Protein AF-A0AAD1SGT8-F1 (afdb_monomer)

InterPro domains:
  IPR013783 Immunoglobulin-like fold [G3DSA:2.60.40.10] (22-104)
  IPR036179 Immunoglobulin-like domain superfamily [SSF48726] (24-88)
  IPR050676 Interleukin-12 [PTHR48485] (15-122)

Foldseek 3Di:
DPDPVVVVVVVVVVPPPPPLPQAQDPDDDPAEDEDEAQDKDKDFFDPPDFAKDKDFSDPPQWDDDGRITIGGRDDPPRFAKIFIAHPVRHTRDIYGYHYDDPDDWDKDWDDPDPPGPDIDIDTDDPPDPRDDDDDDDDDD

Sequence (140 aa):
MNSFMLQAFFFLLIQEEWSFLHTVPVSWPKNYVVVEENDSYTLRCDPHTQNVKWLTPSDDCVNSSQNALELTDLENPCAGNYTCLTMDNILLKSVYLLIKENEDLKISCSMDSYSSPVLSCSVRVPFCSDCLVRAKAKTR

Nearest PDB structures (foldseek):
  8dfq-assembly1_A  TM=6.731E-01  e=1.724E-02  Homo sapiens
  8dfq-assembly1_B  TM=6.560E-01  e=1.724E-02  Homo sapiens
  2ec8-assembly1_A  TM=7.591E-01  e=5.241E-02  Homo sapiens
  8dfp-assembly1_B  TM=5.576E-01  e=4.943E-02  Homo sapiens
  6kn9-assembly3_C  TM=5.897E-01  e=3.615E-01  Homo sapiens

Secondary structure (DSSP, 8-state):
--SSHHHHHHHHSSSSSS-------SS--SSEEEEETT--EEEE--TT--SEEEE-S-STTEEEETTEEEE-S--TTS-EEEEEEETT--EEEEEEEEEE-----EEEEE-SSTT-S--EEEEE-TT-SS----------

Structure (mmCIF, N/CA/C/O backbone):
data_AF-A0AAD1SGT8-F1
#
_entry.id   AF-A0AAD1SGT8-F1
#
loop_
_atom_site.group_PDB
_atom_site.id
_atom_site.type_symbol
_atom_site.label_atom_id
_atom_site.label_alt_id
_atom_site.label_comp_id
_atom_site.label_asym_id
_atom_site.label_entity_id
_atom_site.label_seq_id
_atom_site.pdbx_PDB_ins_code
_atom_site.Cartn_x
_atom_site.Cartn_y
_atom_site.Cartn_z
_atom_site.occupancy
_atom_site.B_iso_or_equiv
_atom_site.auth_seq_id
_atom_site.auth_comp_id
_atom_site.auth_asym_id
_atom_site.auth_atom_id
_atom_site.pdbx_PDB_model_num
ATOM 1 N N . MET A 1 1 ? 12.552 50.741 21.455 1.00 41.31 1 MET A N 1
ATOM 2 C CA . MET A 1 1 ? 12.797 49.955 20.225 1.00 41.31 1 MET A CA 1
ATOM 3 C C . MET A 1 1 ? 12.294 48.537 20.461 1.00 41.31 1 MET A C 1
ATOM 5 O O . MET A 1 1 ? 13.064 47.633 20.736 1.00 41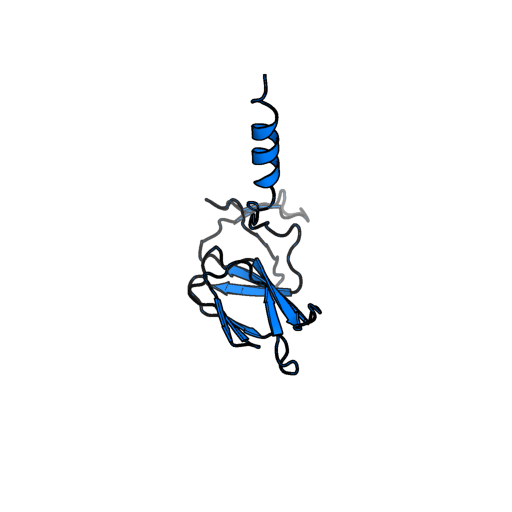.31 1 MET A O 1
ATOM 9 N N . ASN A 1 2 ? 10.971 48.387 20.421 1.00 45.41 2 ASN A N 1
ATOM 10 C CA . ASN A 1 2 ? 10.241 47.136 20.606 1.00 45.41 2 ASN A CA 1
ATOM 11 C C . ASN A 1 2 ? 9.528 46.869 19.281 1.00 45.41 2 ASN A C 1
ATOM 13 O O . ASN A 1 2 ? 8.516 47.505 19.017 1.00 45.41 2 ASN A O 1
ATOM 17 N N . SER A 1 3 ? 10.099 46.032 18.415 1.00 46.09 3 SER A N 1
ATOM 18 C CA . SER A 1 3 ? 9.403 45.5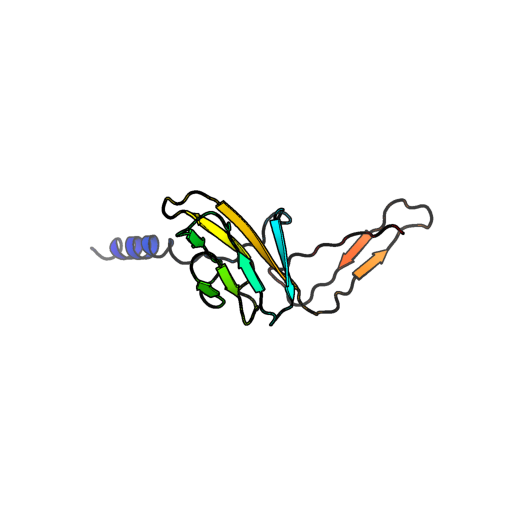83 17.194 1.00 46.09 3 SER A CA 1
ATOM 19 C C . SER A 1 3 ? 10.002 44.329 16.547 1.00 46.09 3 SER A C 1
ATOM 21 O O . SER A 1 3 ? 9.355 43.746 15.689 1.00 46.09 3 SER A O 1
ATOM 23 N N . PHE A 1 4 ? 11.200 43.881 16.946 1.00 44.12 4 PHE A N 1
ATOM 24 C CA . PHE A 1 4 ? 11.864 42.737 16.299 1.00 44.12 4 PHE A CA 1
ATOM 25 C C . PHE A 1 4 ? 11.677 41.390 17.015 1.00 44.12 4 PHE A C 1
ATOM 27 O O . PHE A 1 4 ? 11.798 40.348 16.384 1.00 44.12 4 PHE A O 1
ATOM 34 N N . MET A 1 5 ? 11.329 41.379 18.307 1.00 43.09 5 MET A N 1
ATOM 35 C CA . MET A 1 5 ? 11.167 40.124 19.064 1.00 43.09 5 MET A CA 1
ATOM 36 C C . MET A 1 5 ? 9.802 39.445 18.865 1.00 43.09 5 MET A C 1
ATOM 38 O O . MET A 1 5 ? 9.711 38.232 19.019 1.00 43.09 5 MET A O 1
ATOM 42 N N . LEU A 1 6 ? 8.747 40.180 18.482 1.00 43.81 6 LEU A N 1
ATOM 43 C CA . LEU A 1 6 ? 7.424 39.573 18.260 1.00 43.81 6 LEU A CA 1
ATOM 44 C C . LEU A 1 6 ? 7.308 38.830 16.919 1.00 43.81 6 LEU A C 1
ATOM 46 O O . LEU A 1 6 ? 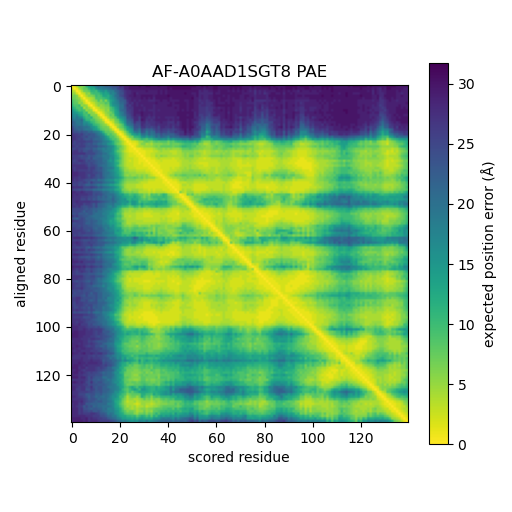6.526 37.890 16.822 1.00 43.81 6 LEU A O 1
ATOM 50 N N . GLN A 1 7 ? 8.085 39.206 15.897 1.00 43.78 7 GLN A N 1
ATOM 51 C CA . GLN A 1 7 ? 8.032 38.526 14.595 1.00 43.78 7 GLN A CA 1
ATOM 52 C C . GLN A 1 7 ? 8.739 37.166 14.604 1.00 43.78 7 GLN A C 1
ATOM 54 O O . GLN A 1 7 ? 8.298 36.258 13.908 1.00 43.78 7 GLN A O 1
ATOM 59 N N . ALA A 1 8 ? 9.777 36.984 15.426 1.00 45.38 8 ALA A N 1
ATOM 60 C CA . ALA A 1 8 ? 10.469 35.698 15.526 1.00 45.38 8 ALA A CA 1
ATOM 61 C C . ALA A 1 8 ? 9.614 34.622 16.223 1.00 45.38 8 ALA A C 1
ATOM 63 O O . ALA A 1 8 ? 9.649 33.459 15.832 1.00 45.38 8 ALA A O 1
ATOM 64 N N . PHE A 1 9 ? 8.794 35.011 17.207 1.00 40.78 9 PHE A N 1
ATOM 65 C CA . PHE A 1 9 ? 7.898 34.075 17.895 1.00 40.78 9 PHE A CA 1
ATOM 66 C C . PHE A 1 9 ? 6.686 33.662 17.053 1.00 40.78 9 PHE A C 1
ATOM 68 O O . PHE A 1 9 ? 6.215 32.538 17.192 1.00 40.78 9 PHE A O 1
ATOM 75 N N . PHE A 1 10 ? 6.217 34.519 16.140 1.00 40.78 10 PHE A N 1
ATOM 76 C CA . PHE A 1 10 ? 5.150 34.143 15.206 1.00 40.78 10 PHE A CA 1
ATOM 77 C C . PHE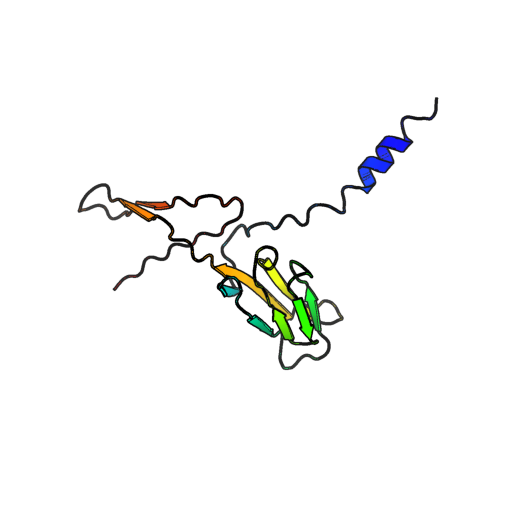 A 1 10 ? 5.622 33.159 14.128 1.00 40.78 10 PHE A C 1
ATOM 79 O O . PHE A 1 10 ? 4.845 32.311 13.707 1.00 40.78 10 PHE A O 1
ATOM 86 N N . PHE A 1 11 ? 6.893 33.214 13.716 1.00 37.06 11 PHE A N 1
ATOM 87 C CA . PHE A 1 11 ? 7.435 32.266 12.735 1.00 37.06 11 PHE A CA 1
ATOM 88 C C . PHE A 1 11 ? 7.783 30.892 13.325 1.00 37.06 11 PHE A C 1
ATOM 90 O O . PHE A 1 11 ? 7.751 29.905 12.598 1.00 37.06 11 PHE A O 1
ATOM 97 N N . LEU A 1 12 ? 8.061 30.804 14.629 1.00 36.50 12 LEU A N 1
ATOM 98 C CA . LEU A 1 12 ? 8.370 29.533 15.300 1.00 36.50 12 LEU A CA 1
ATOM 99 C C . LEU A 1 12 ? 7.132 28.727 15.726 1.00 36.50 12 LEU A C 1
ATOM 101 O O . LEU A 1 12 ? 7.267 27.545 16.016 1.00 36.50 12 LEU A O 1
ATOM 105 N N . LEU A 1 13 ? 5.937 29.327 15.728 1.00 35.69 13 LEU A N 1
ATOM 106 C CA . LEU A 1 13 ? 4.680 28.640 16.067 1.00 35.69 13 LEU A CA 1
ATOM 107 C C . LEU A 1 13 ? 3.874 28.162 14.845 1.00 35.69 13 LEU A C 1
ATOM 109 O O . LEU A 1 13 ? 2.870 27.486 15.018 1.00 35.69 13 LEU A O 1
ATOM 113 N N . ILE A 1 14 ? 4.313 28.465 13.618 1.00 41.81 14 ILE A N 1
ATOM 114 C CA . ILE A 1 14 ? 3.661 28.003 12.371 1.00 41.81 14 ILE A CA 1
ATOM 115 C C . ILE A 1 14 ? 4.390 26.775 11.781 1.00 41.81 14 ILE A C 1
ATOM 117 O O . ILE A 1 14 ? 4.029 26.262 10.726 1.00 41.81 14 ILE A O 1
ATOM 121 N N . GLN A 1 15 ? 5.420 26.260 12.460 1.00 36.88 15 GLN A N 1
ATOM 122 C CA . GLN A 1 15 ? 6.231 25.153 11.943 1.00 36.88 15 GLN A CA 1
ATOM 123 C C . GLN A 1 15 ? 5.781 23.753 12.400 1.00 36.88 15 GLN A C 1
ATOM 125 O O . GLN A 1 15 ? 6.364 22.772 11.948 1.00 36.88 15 GLN A O 1
ATOM 130 N N . GLU A 1 16 ? 4.736 23.635 13.229 1.00 37.28 16 GLU A N 1
ATOM 131 C CA . GLU A 1 16 ? 4.202 22.331 13.673 1.00 37.28 16 GLU A CA 1
ATOM 132 C C . GLU A 1 16 ? 3.007 21.804 12.853 1.00 37.28 16 GLU A C 1
ATOM 134 O O . GLU A 1 16 ? 2.574 20.682 13.092 1.00 37.28 16 GLU A O 1
ATOM 139 N N . GLU A 1 17 ? 2.497 22.536 11.853 1.00 39.59 17 GLU A N 1
ATOM 140 C CA . GLU A 1 17 ? 1.239 22.149 11.174 1.00 39.59 17 GLU A CA 1
ATOM 141 C C . GLU A 1 17 ? 1.334 21.788 9.683 1.00 39.59 17 GLU A C 1
ATOM 143 O O . GLU A 1 17 ? 0.333 21.380 9.104 1.00 39.59 17 GLU A O 1
ATOM 148 N N . TRP A 1 18 ? 2.497 21.857 9.029 1.00 38.50 18 TRP A N 1
ATOM 149 C CA . TRP A 1 18 ? 2.560 21.632 7.574 1.00 38.50 18 TRP A CA 1
ATOM 150 C C . TRP A 1 18 ? 3.734 20.757 7.155 1.00 38.50 18 TRP A C 1
ATOM 152 O O . TRP A 1 18 ? 4.658 21.198 6.477 1.00 38.50 18 TRP A O 1
ATOM 162 N N . SER A 1 19 ? 3.703 19.487 7.555 1.00 36.19 19 SER A N 1
ATOM 163 C CA . SER A 1 19 ? 4.414 18.415 6.845 1.00 36.19 19 SER A CA 1
ATOM 164 C C . SER A 1 19 ? 3.748 17.050 7.062 1.00 36.19 19 SER A C 1
ATOM 166 O O . SER A 1 19 ? 4.430 16.078 7.376 1.00 36.19 19 SER A O 1
ATOM 168 N N . PHE A 1 20 ? 2.439 16.918 6.817 1.00 40.44 20 PHE A N 1
ATOM 169 C CA . PHE A 1 20 ? 1.913 15.634 6.320 1.00 40.44 20 PHE A CA 1
ATOM 170 C C . PHE A 1 20 ? 2.396 15.452 4.871 1.00 40.44 20 PHE A C 1
ATOM 172 O O . PHE A 1 20 ? 1.629 15.411 3.917 1.00 40.44 20 PHE A O 1
ATOM 179 N N . LEU A 1 21 ? 3.717 15.429 4.684 1.00 43.06 21 LEU A N 1
ATOM 180 C CA . LEU A 1 21 ? 4.303 14.959 3.446 1.00 43.06 21 LEU A CA 1
ATOM 181 C C . LEU A 1 21 ? 4.006 13.467 3.418 1.00 43.06 21 LEU A C 1
ATOM 183 O O . LEU A 1 21 ? 4.475 12.728 4.289 1.00 43.06 21 LEU A O 1
ATOM 187 N N . HIS A 1 22 ? 3.187 13.057 2.450 1.00 54.59 22 HIS A N 1
ATOM 188 C CA . HIS A 1 22 ? 3.027 11.671 2.034 1.00 54.59 22 HIS A CA 1
ATOM 189 C C . HIS A 1 22 ? 4.422 11.099 1.800 1.00 54.59 22 HIS A C 1
ATOM 191 O O . HIS A 1 22 ? 5.025 11.276 0.749 1.00 54.59 22 HIS A O 1
ATOM 197 N N . THR A 1 23 ? 4.996 10.491 2.832 1.00 63.50 23 THR A N 1
ATOM 198 C CA . THR A 1 23 ? 6.350 9.970 2.761 1.00 63.50 23 THR A CA 1
ATOM 199 C C . THR A 1 23 ? 6.247 8.553 2.248 1.00 63.50 23 THR A C 1
ATOM 201 O O . THR A 1 23 ? 5.699 7.660 2.903 1.00 63.50 23 THR A O 1
ATOM 204 N N . VAL A 1 24 ? 6.770 8.353 1.042 1.00 73.88 24 VAL A N 1
ATOM 205 C CA . VAL A 1 24 ? 6.993 7.020 0.495 1.00 73.88 24 VAL A CA 1
ATOM 206 C C . VAL A 1 24 ? 7.772 6.206 1.532 1.00 73.88 24 VAL A C 1
ATOM 208 O O . VAL A 1 24 ? 8.804 6.668 2.032 1.00 73.88 24 VAL A O 1
ATOM 211 N N . PRO A 1 25 ? 7.298 5.008 1.912 1.00 80.50 25 PRO A N 1
ATOM 212 C CA . PRO A 1 25 ? 7.944 4.232 2.948 1.00 80.50 25 PRO A CA 1
ATOM 213 C C . PRO A 1 25 ? 9.345 3.832 2.484 1.00 80.50 25 PRO A C 1
ATOM 215 O O . PRO A 1 25 ? 9.546 3.371 1.363 1.00 80.50 25 PRO A O 1
ATOM 218 N N . VAL A 1 26 ? 10.317 3.947 3.393 1.00 80.19 26 VAL A N 1
ATOM 219 C CA . VAL A 1 26 ? 11.740 3.632 3.143 1.00 80.19 26 VAL A CA 1
ATOM 220 C C . VAL A 1 26 ? 11.951 2.173 2.711 1.00 80.19 26 VAL A C 1
ATOM 222 O O . VAL A 1 26 ? 12.959 1.823 2.103 1.00 80.19 26 VAL A O 1
ATOM 225 N N . SER A 1 27 ? 11.000 1.297 3.029 1.00 85.62 27 SER A N 1
ATOM 226 C CA . SER A 1 27 ? 11.019 -0.110 2.641 1.00 85.62 27 SER A CA 1
ATOM 227 C C . SER A 1 27 ? 9.626 -0.574 2.242 1.00 85.62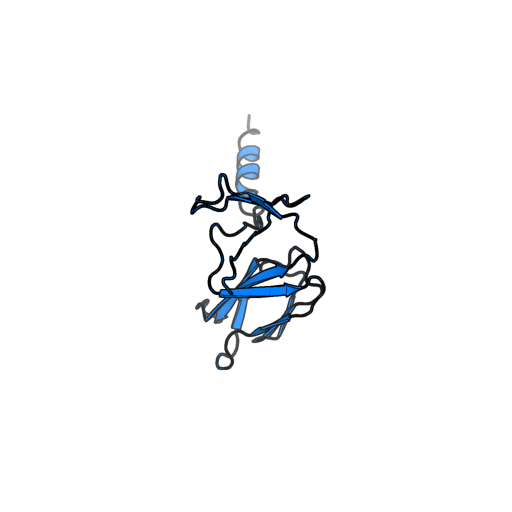 27 SER A C 1
ATOM 229 O O . SER A 1 27 ? 8.627 0.012 2.661 1.00 85.62 27 SER A O 1
ATOM 231 N N . TRP A 1 28 ? 9.556 -1.648 1.451 1.00 86.00 28 TRP A N 1
ATOM 232 C CA . TRP A 1 28 ? 8.272 -2.192 1.025 1.00 86.00 28 TRP A CA 1
ATOM 233 C C . TRP A 1 28 ? 7.418 -2.592 2.243 1.00 86.00 28 TRP A C 1
ATOM 235 O O . TRP A 1 28 ? 7.903 -3.347 3.096 1.00 86.00 28 TRP A O 1
ATOM 245 N N . PRO A 1 29 ? 6.158 -2.130 2.340 1.00 88.06 29 PRO A N 1
ATOM 246 C CA . PRO A 1 29 ? 5.311 -2.416 3.491 1.00 88.06 29 PRO A CA 1
ATOM 247 C C . PRO A 1 29 ? 5.062 -3.922 3.637 1.00 88.06 29 PRO A C 1
ATOM 249 O O . PRO A 1 29 ? 4.865 -4.636 2.656 1.00 88.06 29 PRO A O 1
ATOM 252 N N . LYS A 1 30 ? 5.071 -4.426 4.877 1.00 88.50 30 LYS A N 1
ATOM 253 C CA . LYS A 1 30 ? 4.839 -5.856 5.160 1.00 88.50 30 LYS A CA 1
ATOM 254 C C . LYS A 1 30 ? 3.369 -6.245 5.005 1.00 88.50 30 LYS A C 1
ATOM 256 O O . LYS A 1 30 ? 3.071 -7.256 4.379 1.00 88.50 30 LYS A O 1
ATOM 261 N N . ASN A 1 31 ? 2.474 -5.425 5.555 1.00 92.00 31 ASN A N 1
ATOM 26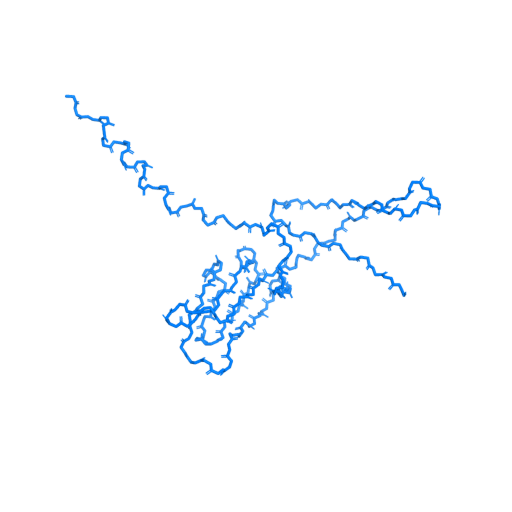2 C CA . ASN A 1 31 ? 1.027 -5.600 5.477 1.00 92.00 31 ASN A CA 1
ATOM 263 C C . ASN A 1 31 ? 0.479 -4.541 4.530 1.00 92.00 31 ASN A C 1
ATOM 265 O O . ASN A 1 31 ? 0.350 -3.379 4.912 1.00 92.00 31 ASN A O 1
ATOM 269 N N . TYR A 1 32 ? 0.209 -4.933 3.291 1.00 92.50 32 TYR A N 1
ATOM 270 C CA . TYR A 1 32 ? -0.280 -4.018 2.274 1.00 92.50 32 TYR A CA 1
ATOM 271 C C . TYR A 1 32 ? -1.395 -4.648 1.461 1.00 92.50 32 TYR A C 1
ATOM 273 O O . TYR A 1 32 ? -1.483 -5.873 1.342 1.00 92.50 32 TYR A O 1
ATOM 281 N N . VAL A 1 33 ? -2.220 -3.788 0.885 1.00 92.62 33 VAL A N 1
ATOM 282 C CA . VAL A 1 33 ? -3.210 -4.159 -0.122 1.00 92.62 33 VAL A CA 1
ATOM 283 C C . VAL A 1 33 ? -2.954 -3.312 -1.357 1.00 92.62 33 VAL A C 1
ATOM 285 O O . VAL A 1 33 ? -2.498 -2.175 -1.245 1.00 92.62 33 VAL A O 1
ATOM 288 N N . VAL A 1 34 ? -3.184 -3.898 -2.525 1.00 90.81 34 VAL A N 1
ATOM 289 C CA . VAL A 1 34 ? -3.071 -3.199 -3.804 1.00 90.81 34 VAL A CA 1
ATOM 290 C C . VAL A 1 34 ? -4.474 -3.088 -4.364 1.00 90.81 34 VAL A C 1
ATOM 292 O O . VAL A 1 34 ? -5.145 -4.110 -4.501 1.00 90.81 34 VAL A O 1
ATOM 295 N N . VAL A 1 35 ? -4.892 -1.865 -4.645 1.00 91.00 35 VAL A N 1
ATOM 296 C CA . VAL A 1 35 ? -6.200 -1.521 -5.208 1.00 91.00 35 VAL A CA 1
ATOM 297 C C . VAL A 1 35 ? -5.988 -0.818 -6.538 1.00 91.00 35 VAL A C 1
ATOM 299 O O . VAL A 1 35 ? -4.942 -0.203 -6.745 1.00 91.00 35 VAL A O 1
ATOM 302 N N . GLU A 1 36 ? -6.931 -0.957 -7.460 1.00 88.12 36 GLU A N 1
ATOM 303 C CA . GLU A 1 36 ? -6.881 -0.202 -8.711 1.00 88.12 36 GLU A CA 1
ATOM 304 C C . GLU A 1 36 ? -7.404 1.217 -8.476 1.00 88.12 36 GLU A C 1
ATOM 306 O O . GLU A 1 36 ? -8.188 1.465 -7.558 1.00 88.12 36 GLU A O 1
ATOM 311 N N . GLU A 1 37 ? -6.914 2.159 -9.272 1.00 85.31 37 GLU A N 1
ATOM 312 C CA . GLU A 1 37 ? -7.414 3.531 -9.268 1.00 85.31 37 GLU A CA 1
ATOM 313 C C . GLU A 1 37 ? -8.922 3.558 -9.567 1.00 85.31 37 GLU A C 1
ATOM 315 O O . GLU A 1 37 ? -9.403 2.777 -10.394 1.00 85.31 37 GLU A O 1
ATOM 320 N N . ASN A 1 38 ? -9.664 4.450 -8.903 1.00 83.56 38 ASN A N 1
ATOM 321 C CA . ASN A 1 38 ? -11.128 4.570 -9.002 1.00 83.56 38 ASN A CA 1
ATOM 322 C C . ASN A 1 38 ? -11.932 3.335 -8.551 1.00 83.56 38 ASN A C 1
ATOM 324 O O . ASN A 1 38 ? -13.149 3.288 -8.738 1.00 83.56 38 ASN A O 1
ATOM 328 N N . ASP A 1 39 ? -11.287 2.335 -7.946 1.00 86.75 39 ASP A N 1
ATOM 329 C CA . ASP A 1 39 ? -11.991 1.209 -7.339 1.00 86.75 39 ASP A CA 1
ATOM 330 C C . ASP A 1 39 ? -12.547 1.586 -5.953 1.00 86.75 39 ASP A C 1
ATOM 332 O O . ASP A 1 39 ? -12.222 2.626 -5.370 1.00 86.75 39 ASP A O 1
ATOM 336 N N . SER A 1 40 ? -13.389 0.713 -5.407 1.00 87.81 40 SER A N 1
ATOM 337 C CA . SER A 1 40 ? -13.859 0.792 -4.025 1.00 87.81 40 SER A CA 1
ATOM 338 C C . SER A 1 40 ? -13.276 -0.347 -3.197 1.00 87.81 40 SER A C 1
ATOM 340 O O . SER A 1 40 ? -13.226 -1.499 -3.630 1.00 87.81 40 SER A O 1
ATOM 342 N N . TYR A 1 41 ? -12.836 -0.048 -1.977 1.00 90.69 41 TYR A N 1
ATOM 343 C CA . TYR A 1 41 ? -12.242 -1.048 -1.098 1.00 90.69 41 TYR A CA 1
ATOM 344 C C . TYR A 1 41 ? -12.654 -0.841 0.354 1.00 90.69 41 TYR A C 1
ATOM 346 O O . TYR A 1 41 ? -12.649 0.273 0.865 1.00 90.69 41 TYR A O 1
ATOM 354 N N . THR A 1 42 ? -12.968 -1.927 1.061 1.00 91.62 42 THR A N 1
ATOM 355 C CA . THR A 1 42 ? -13.346 -1.857 2.476 1.00 91.62 42 THR A CA 1
ATOM 356 C C . THR A 1 42 ? -12.245 -2.421 3.362 1.00 91.62 42 THR A C 1
ATOM 358 O O . THR A 1 42 ? -11.980 -3.628 3.371 1.00 91.62 42 THR A O 1
ATOM 361 N N . LEU A 1 43 ? -11.644 -1.570 4.190 1.00 91.12 43 LEU A N 1
ATOM 362 C CA . LEU A 1 43 ? -10.757 -2.014 5.259 1.00 91.12 43 LEU A CA 1
ATOM 363 C C . LEU A 1 43 ? -11.580 -2.424 6.478 1.00 91.12 43 LEU A C 1
ATOM 365 O O . LEU A 1 43 ? -12.460 -1.704 6.936 1.00 91.12 43 LEU A O 1
ATOM 369 N N . ARG A 1 44 ? -11.263 -3.589 7.042 1.00 90.50 44 ARG A N 1
ATOM 370 C CA . ARG A 1 44 ? -11.838 -4.063 8.307 1.00 90.50 44 ARG A CA 1
ATOM 371 C C . ARG A 1 44 ? -10.745 -4.211 9.346 1.00 90.50 44 ARG A C 1
ATOM 373 O O . ARG A 1 44 ? -9.680 -4.756 9.029 1.00 90.50 44 ARG A O 1
ATOM 380 N N . CYS A 1 45 ? -11.012 -3.740 10.558 1.00 87.12 45 CYS A N 1
ATOM 381 C CA . CYS A 1 45 ? -10.054 -3.780 11.651 1.00 87.12 45 CYS A CA 1
ATOM 382 C C . CYS A 1 45 ? -9.982 -5.175 12.283 1.00 87.12 45 CYS A C 1
ATOM 384 O O . CYS A 1 45 ? -9.157 -5.990 11.866 1.00 87.12 45 CYS A O 1
ATOM 386 N N . ASP A 1 46 ? -10.877 -5.458 13.229 1.00 82.44 46 ASP A N 1
ATOM 387 C CA . ASP A 1 46 ? -10.997 -6.731 13.935 1.00 82.44 46 ASP A CA 1
ATOM 388 C C . ASP A 1 46 ? -12.489 -7.010 14.182 1.00 82.44 46 ASP A C 1
ATOM 390 O O . ASP A 1 46 ? -13.165 -6.182 14.795 1.00 82.44 46 ASP A O 1
ATOM 394 N N . PRO A 1 47 ? -13.040 -8.150 13.731 1.00 71.12 47 PRO A N 1
ATOM 395 C CA . PRO A 1 47 ? -14.451 -8.473 13.934 1.00 71.12 47 PRO A CA 1
ATOM 396 C C . PRO A 1 47 ? -14.877 -8.571 15.411 1.00 71.12 47 PRO A C 1
ATOM 398 O O . PRO A 1 47 ? -16.071 -8.476 15.690 1.00 71.12 47 PRO A O 1
ATOM 401 N N . HIS A 1 48 ? -13.947 -8.758 16.351 1.00 78.50 48 HIS A N 1
ATOM 402 C CA . HIS A 1 48 ? -14.244 -8.963 17.772 1.00 78.50 48 HIS A CA 1
ATOM 403 C C . HIS A 1 48 ? -14.195 -7.687 18.616 1.00 78.50 48 HIS A C 1
ATOM 405 O O . HIS A 1 48 ? -14.658 -7.702 19.758 1.00 78.50 48 HIS A O 1
ATOM 411 N N . THR A 1 49 ? -13.670 -6.586 18.075 1.00 76.00 49 THR A N 1
ATOM 412 C CA . THR A 1 49 ? -13.533 -5.328 18.817 1.00 76.00 49 THR A CA 1
ATOM 413 C C . THR A 1 49 ? -14.616 -4.341 18.391 1.00 76.00 49 THR A C 1
ATOM 415 O O . THR A 1 49 ? -14.734 -3.988 17.219 1.00 76.00 49 THR A O 1
ATOM 418 N N . GLN A 1 50 ? -15.427 -3.894 19.350 1.00 75.75 50 GLN A N 1
ATOM 419 C CA . GLN A 1 50 ? -16.385 -2.803 19.152 1.00 75.75 50 GLN A CA 1
ATOM 420 C C . GLN A 1 50 ? -15.726 -1.469 19.521 1.00 75.75 50 GLN A C 1
ATOM 422 O O . GLN A 1 50 ? -14.873 -1.435 20.403 1.00 75.75 50 GLN A O 1
ATOM 427 N N . ASN A 1 51 ? -16.152 -0.375 18.882 1.00 82.94 51 ASN A N 1
ATOM 428 C CA . ASN A 1 51 ? -15.634 0.982 19.111 1.00 82.94 51 ASN A CA 1
ATOM 429 C C . ASN A 1 51 ? -14.130 1.111 18.820 1.00 82.94 51 ASN A C 1
ATOM 431 O O . ASN A 1 51 ? -13.297 1.202 19.721 1.00 82.94 51 ASN A O 1
ATOM 435 N N . VAL A 1 52 ? -13.794 1.126 17.533 1.00 88.25 52 VAL A N 1
ATOM 436 C CA . VAL A 1 52 ? -12.428 1.362 17.060 1.00 88.25 52 VAL A CA 1
ATOM 437 C C . VAL A 1 52 ? -12.306 2.751 16.441 1.00 88.25 52 VAL A C 1
ATOM 439 O O . VAL A 1 52 ? -13.284 3.323 15.958 1.00 88.25 52 VAL A O 1
ATOM 442 N N . LYS A 1 53 ? -11.089 3.284 16.456 1.00 89.25 53 LYS A N 1
ATOM 443 C CA . LYS A 1 53 ? -10.710 4.542 15.820 1.00 89.25 53 LYS A CA 1
ATOM 444 C C . LYS A 1 53 ? -9.772 4.248 14.658 1.00 89.25 53 LYS A C 1
ATOM 446 O O . LYS A 1 53 ? -8.800 3.513 14.822 1.00 89.25 53 LYS A O 1
ATOM 451 N N . TRP A 1 54 ? -10.028 4.867 13.513 1.00 89.75 54 TRP A N 1
ATOM 452 C CA . TRP A 1 54 ? -9.120 4.832 12.372 1.00 89.75 54 TRP A CA 1
ATOM 453 C C . TRP A 1 54 ? -8.267 6.098 12.323 1.00 89.75 54 TRP A C 1
ATOM 455 O O . TRP A 1 54 ? -8.765 7.200 12.536 1.00 89.75 54 TRP A O 1
ATOM 465 N N . LEU A 1 55 ? -6.978 5.918 12.056 1.00 90.38 55 LEU A N 1
ATOM 466 C CA . LEU A 1 55 ? -6.082 6.954 11.570 1.00 90.38 55 LEU A CA 1
ATOM 467 C C . LEU A 1 55 ? -5.881 6.706 10.079 1.00 90.38 55 LEU A C 1
ATOM 469 O O . LEU A 1 55 ? -5.470 5.611 9.676 1.00 90.38 55 LEU A O 1
ATOM 473 N N . THR A 1 56 ? -6.213 7.710 9.288 1.00 90.31 56 THR A N 1
ATOM 474 C CA . THR A 1 56 ? -6.242 7.679 7.828 1.00 90.31 56 THR A CA 1
ATOM 475 C C . THR A 1 56 ? -5.160 8.614 7.282 1.00 90.31 56 THR A C 1
ATOM 477 O O . THR A 1 56 ? -4.781 9.571 7.959 1.00 90.31 56 THR A O 1
ATOM 480 N N . PRO A 1 57 ? -4.606 8.332 6.090 1.00 87.31 57 PRO A N 1
ATOM 481 C CA . PRO A 1 57 ? -3.649 9.230 5.445 1.00 87.31 57 PRO A CA 1
ATOM 482 C C . PRO A 1 57 ? -4.317 10.521 4.948 1.00 87.31 57 PRO A C 1
ATOM 484 O O . PRO A 1 57 ? -3.684 11.570 4.964 1.00 87.31 57 PRO A O 1
ATOM 487 N N . SER A 1 58 ? -5.588 10.438 4.546 1.00 84.25 58 SER A N 1
ATOM 488 C CA . SER A 1 58 ? -6.452 11.564 4.196 1.00 84.25 58 SER A CA 1
ATOM 489 C C . SER A 1 58 ? -7.892 11.262 4.629 1.00 84.25 58 SER A C 1
ATOM 491 O O . SER A 1 58 ? -8.299 10.096 4.678 1.00 84.25 58 SER A O 1
ATOM 493 N N . ASP A 1 59 ? -8.649 12.313 4.940 1.00 81.12 59 ASP A N 1
ATOM 494 C CA . ASP A 1 59 ? -10.081 12.249 5.245 1.00 81.12 59 ASP A CA 1
ATOM 495 C C . ASP A 1 59 ? -10.960 12.306 3.980 1.00 81.12 59 ASP A C 1
ATOM 497 O O . ASP A 1 59 ? -12.143 11.980 4.046 1.00 81.12 59 ASP A O 1
ATOM 501 N N . ASP A 1 60 ? -10.392 12.654 2.820 1.00 79.88 60 ASP A N 1
ATOM 502 C CA . ASP A 1 60 ? -11.145 12.892 1.575 1.00 79.88 60 ASP A CA 1
ATOM 503 C C . ASP A 1 60 ? -11.723 11.610 0.958 1.00 79.88 60 ASP A C 1
ATOM 505 O O . ASP A 1 60 ? -12.710 11.645 0.228 1.00 79.88 60 ASP A O 1
ATOM 509 N N . CYS A 1 61 ? -11.113 10.466 1.262 1.00 77.31 61 CYS A N 1
ATOM 510 C CA . CYS A 1 61 ? -11.372 9.194 0.583 1.00 77.31 61 CYS A CA 1
ATOM 511 C C . CYS A 1 61 ? -12.143 8.196 1.439 1.00 77.31 61 CYS A C 1
ATOM 513 O O . CYS A 1 61 ? -12.111 6.988 1.190 1.00 77.31 61 CYS A O 1
ATOM 515 N N . VAL A 1 62 ? -12.698 8.668 2.550 1.00 82.75 62 VAL A N 1
ATOM 516 C CA . VAL A 1 62 ? -13.078 7.811 3.660 1.00 82.75 62 VAL A CA 1
ATOM 517 C C . VAL A 1 62 ? -14.532 8.038 4.011 1.00 82.75 62 VAL A C 1
ATOM 519 O O . VAL A 1 62 ? -14.921 9.106 4.475 1.00 82.75 62 VAL A O 1
ATOM 522 N N . ASN A 1 63 ? -15.315 6.970 3.914 1.00 78.50 63 ASN A N 1
ATOM 523 C CA . ASN A 1 63 ? -16.602 6.882 4.576 1.00 78.50 63 ASN A CA 1
ATOM 524 C C . ASN A 1 63 ? -16.488 5.894 5.745 1.00 78.50 63 ASN A C 1
ATOM 526 O O . ASN A 1 63 ? -16.318 4.683 5.574 1.00 78.50 63 ASN A O 1
ATOM 530 N N . SER A 1 64 ? -16.481 6.428 6.966 1.00 71.44 64 SER A N 1
ATOM 531 C CA . SER A 1 64 ? -16.197 5.639 8.165 1.00 71.44 64 SER A CA 1
ATOM 532 C C . SER A 1 64 ? -17.459 5.037 8.765 1.00 71.44 64 SER A C 1
ATOM 534 O O . SER A 1 64 ? -18.406 5.740 9.115 1.00 71.44 64 SER A O 1
ATOM 536 N N . SER A 1 65 ? -17.430 3.721 8.967 1.00 70.56 65 SER A N 1
ATOM 537 C CA . SER A 1 65 ? -18.471 2.971 9.663 1.00 70.56 65 SER A CA 1
ATOM 538 C C . SER A 1 65 ? -17.861 2.162 10.810 1.00 70.56 65 SER A C 1
ATOM 540 O O . SER A 1 65 ? -17.584 0.980 10.673 1.00 70.56 65 SER A O 1
ATOM 542 N N . GLN A 1 66 ? -17.626 2.779 11.974 1.0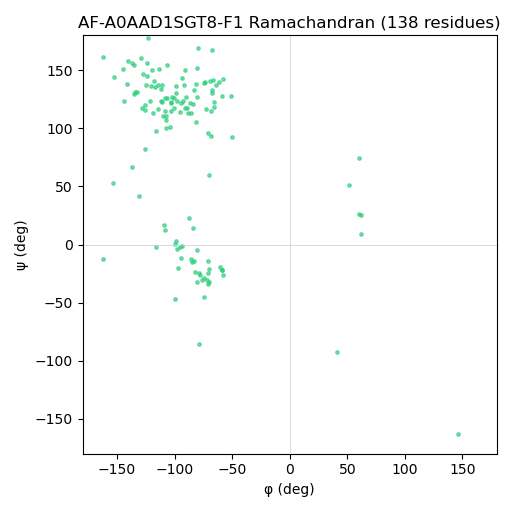0 77.12 66 GLN A N 1
ATOM 543 C CA . GLN A 1 66 ? -17.061 2.130 13.178 1.00 77.12 66 GLN A CA 1
ATOM 544 C C . GLN A 1 66 ? -15.900 1.141 12.886 1.00 77.12 66 GLN A C 1
ATOM 546 O O . GLN A 1 66 ? -14.744 1.543 12.828 1.00 77.12 66 GLN A O 1
ATOM 551 N N . ASN A 1 67 ? -16.197 -0.155 12.705 1.00 84.69 67 ASN A N 1
ATOM 552 C CA . ASN A 1 67 ? -15.232 -1.239 12.482 1.00 84.69 67 ASN A CA 1
ATOM 553 C C . ASN A 1 67 ? -14.790 -1.432 11.012 1.00 84.69 67 ASN A C 1
ATOM 555 O O . ASN A 1 67 ? -13.803 -2.123 10.733 1.00 84.69 67 ASN A O 1
ATOM 559 N N . ALA A 1 68 ? -15.514 -0.839 10.065 1.00 87.00 68 ALA A N 1
ATOM 560 C CA . ALA A 1 68 ? -15.216 -0.887 8.643 1.00 87.00 68 ALA A CA 1
ATOM 561 C C . ALA A 1 68 ? -15.005 0.523 8.080 1.00 87.00 68 ALA A C 1
ATOM 563 O O . ALA A 1 68 ? -15.753 1.456 8.370 1.00 87.00 68 ALA A O 1
ATOM 564 N N . LEU A 1 69 ? -13.970 0.659 7.262 1.00 88.81 69 LEU A N 1
ATOM 565 C CA . LEU A 1 69 ? -13.638 1.877 6.546 1.00 88.81 69 LEU A CA 1
ATOM 566 C C . LEU A 1 69 ? -13.913 1.629 5.066 1.00 88.81 69 LEU A C 1
ATOM 568 O O . LEU A 1 69 ? -13.230 0.805 4.454 1.00 88.81 69 LEU A O 1
ATOM 572 N N . GLU A 1 70 ? -14.935 2.278 4.520 1.00 89.75 70 GLU A N 1
ATOM 573 C CA . GLU A 1 70 ? -15.228 2.221 3.092 1.00 89.75 70 GLU A CA 1
ATOM 574 C C . GLU A 1 70 ? -14.410 3.298 2.389 1.00 89.75 70 GLU A C 1
ATOM 576 O O . GLU A 1 70 ? -14.482 4.476 2.740 1.00 89.75 70 GLU A O 1
ATOM 581 N N . LEU A 1 71 ? -13.591 2.865 1.436 1.00 89.00 71 LEU A N 1
ATOM 582 C CA . LEU A 1 71 ? -12.792 3.729 0.588 1.00 89.00 71 LEU A CA 1
ATOM 583 C C . LEU A 1 71 ? -13.413 3.734 -0.804 1.00 89.00 71 LEU A C 1
ATOM 585 O O . LEU A 1 71 ? -13.629 2.666 -1.383 1.00 89.00 71 LEU A O 1
ATOM 589 N N . THR A 1 72 ? -13.701 4.918 -1.320 1.00 85.31 72 THR A N 1
ATOM 590 C CA . THR A 1 72 ? -14.257 5.143 -2.660 1.00 85.31 72 THR A CA 1
ATOM 591 C C . THR A 1 72 ? -13.423 6.189 -3.377 1.00 85.31 72 THR A C 1
ATOM 593 O O . THR A 1 72 ? -12.707 6.940 -2.717 1.00 85.31 72 THR A O 1
ATOM 596 N N . ASP A 1 73 ? -13.520 6.227 -4.708 1.00 80.50 73 ASP A N 1
ATOM 597 C CA . ASP A 1 73 ? -12.810 7.197 -5.553 1.00 80.50 73 ASP A CA 1
ATOM 598 C C . ASP A 1 73 ? -11.308 7.231 -5.223 1.00 80.50 73 ASP A C 1
ATOM 600 O O . ASP A 1 73 ? -10.715 8.261 -4.902 1.00 80.50 73 ASP A O 1
ATOM 604 N N . LEU A 1 74 ? -10.712 6.032 -5.213 1.00 82.44 74 LEU A N 1
ATOM 605 C CA . LEU A 1 74 ? -9.334 5.803 -4.800 1.00 82.44 74 LEU A CA 1
ATOM 606 C C . LEU A 1 74 ? -8.341 6.427 -5.788 1.00 82.44 74 LEU A C 1
ATOM 608 O O . LEU A 1 74 ? -7.910 5.783 -6.744 1.00 82.44 74 LEU A O 1
ATOM 612 N N . GLU A 1 75 ? -7.938 7.655 -5.492 1.00 80.50 75 GLU A N 1
ATOM 613 C CA . GLU A 1 75 ? -6.860 8.393 -6.153 1.00 80.50 75 GLU A CA 1
ATOM 614 C C . GLU A 1 75 ? -5.799 8.823 -5.123 1.00 80.50 75 GLU A C 1
ATOM 616 O O . GLU A 1 75 ? -5.910 8.556 -3.927 1.00 80.50 75 GLU A O 1
ATOM 621 N N . ASN A 1 76 ? -4.717 9.475 -5.544 1.00 69.88 76 ASN A N 1
ATOM 622 C CA . ASN A 1 76 ? -3.817 10.129 -4.589 1.00 69.88 76 ASN A CA 1
ATOM 623 C C . ASN A 1 76 ? -4.541 11.394 -4.069 1.00 69.88 76 ASN A C 1
ATOM 625 O O . ASN A 1 76 ? -4.860 12.242 -4.903 1.00 69.88 76 ASN A O 1
ATOM 629 N N . PRO A 1 77 ? -4.877 11.530 -2.763 1.00 78.81 77 PRO A N 1
ATOM 630 C CA . PRO A 1 77 ? -4.061 11.197 -1.582 1.0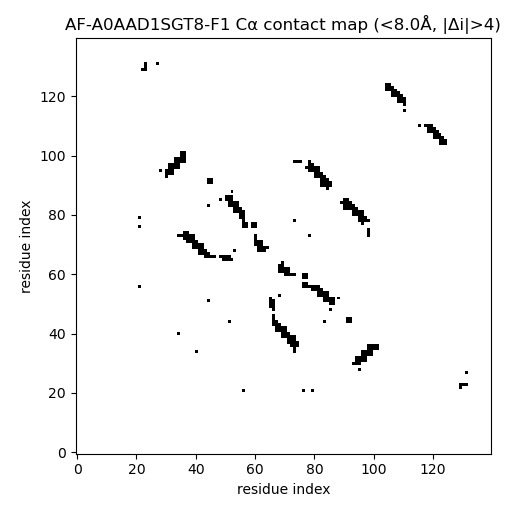0 78.81 77 PRO A CA 1
ATOM 631 C C . PRO A 1 77 ? -4.513 9.976 -0.750 1.00 78.81 77 PRO A C 1
ATOM 633 O O . PRO A 1 77 ? -4.095 9.811 0.394 1.00 78.81 77 PRO A O 1
ATOM 636 N N . CYS A 1 78 ? -5.368 9.096 -1.264 1.00 85.88 78 CYS A N 1
ATOM 637 C CA . CYS A 1 78 ? -5.898 7.959 -0.501 1.00 85.88 78 CYS A CA 1
ATOM 638 C C . CYS A 1 78 ? -4.844 6.865 -0.228 1.00 85.88 78 CYS A C 1
ATOM 640 O O . CYS A 1 78 ? -5.041 5.985 0.608 1.00 85.88 78 CYS A O 1
ATOM 642 N N . ALA A 1 79 ? -3.703 6.886 -0.921 1.00 88.06 79 ALA A N 1
ATOM 643 C CA . ALA A 1 79 ? -2.611 5.949 -0.680 1.00 88.06 79 ALA A CA 1
ATOM 644 C C . ALA A 1 79 ? -1.861 6.273 0.624 1.00 88.06 79 ALA A C 1
ATOM 646 O O . ALA A 1 79 ? -1.563 7.428 0.933 1.00 88.06 79 ALA A O 1
ATOM 647 N N . GLY A 1 80 ? -1.490 5.238 1.381 1.00 89.31 80 GLY A N 1
ATOM 648 C CA . GLY A 1 80 ? -0.736 5.417 2.619 1.00 89.31 80 GLY A CA 1
ATOM 649 C C . GLY A 1 80 ? -1.074 4.411 3.708 1.00 89.31 80 GLY A C 1
ATOM 650 O O . GLY A 1 80 ? -1.641 3.348 3.461 1.00 89.31 80 GLY A O 1
ATOM 651 N N . ASN A 1 81 ? -0.685 4.732 4.940 1.00 91.75 81 ASN A N 1
ATOM 652 C CA . ASN A 1 81 ? -0.870 3.837 6.076 1.00 91.75 81 ASN A CA 1
ATOM 653 C C . ASN A 1 81 ? -2.205 4.094 6.785 1.00 91.75 81 ASN A C 1
ATOM 655 O O . ASN A 1 81 ? -2.400 5.144 7.390 1.00 91.75 81 ASN A O 1
ATOM 659 N N . TYR A 1 82 ? -3.073 3.088 6.784 1.00 91.94 82 TYR A N 1
ATOM 660 C CA . TYR A 1 82 ? -4.313 3.060 7.544 1.00 91.94 82 TYR A CA 1
ATOM 661 C C . TYR A 1 82 ? -4.103 2.284 8.833 1.00 91.94 82 TYR A C 1
ATOM 663 O O . TYR A 1 82 ? -3.722 1.109 8.819 1.00 91.94 82 TYR A O 1
ATOM 671 N N . THR A 1 83 ? -4.380 2.932 9.958 1.00 92.62 83 THR A N 1
ATOM 672 C CA . THR A 1 83 ? -4.148 2.354 11.280 1.00 92.62 83 THR A CA 1
ATOM 673 C C . THR A 1 83 ? -5.444 2.296 12.064 1.00 92.62 83 THR A C 1
ATOM 675 O O . THR A 1 83 ? -6.087 3.313 12.283 1.00 92.62 83 THR A O 1
ATOM 678 N N . CYS A 1 84 ? -5.815 1.108 12.518 1.00 91.88 84 CYS A N 1
ATOM 679 C CA . CYS A 1 84 ? -6.923 0.905 13.430 1.00 91.88 84 CYS A CA 1
ATOM 680 C C . CYS A 1 84 ? -6.421 0.760 14.864 1.00 91.88 84 CYS A C 1
ATOM 682 O O . CYS A 1 84 ? -5.543 -0.064 15.153 1.00 91.88 84 CYS A O 1
ATOM 684 N N . LEU A 1 85 ? -7.036 1.527 15.755 1.00 92.19 85 LEU A N 1
ATOM 685 C CA . LEU A 1 85 ? -6.755 1.574 17.177 1.00 92.19 85 LEU A CA 1
ATOM 686 C C . LEU A 1 85 ? -8.026 1.289 17.989 1.00 92.19 85 LEU A C 1
ATOM 688 O O . LEU A 1 85 ? -9.139 1.553 17.533 1.00 92.19 85 LEU A O 1
ATOM 692 N N . THR A 1 86 ? -7.875 0.821 19.226 1.00 90.25 86 THR A N 1
ATOM 693 C CA . THR A 1 86 ? -8.950 0.932 20.226 1.00 90.25 86 THR A CA 1
ATOM 694 C C . THR A 1 86 ? -9.170 2.401 20.611 1.00 90.25 86 THR A C 1
ATOM 696 O O . THR A 1 86 ? -8.326 3.259 20.336 1.00 90.25 86 THR A O 1
ATOM 699 N N . MET A 1 87 ? -10.269 2.707 21.310 1.00 88.62 87 MET A N 1
ATOM 700 C CA . MET A 1 87 ? -10.470 4.040 21.906 1.00 88.62 87 MET A CA 1
ATOM 701 C C . MET A 1 87 ? -9.350 4.440 22.883 1.00 88.62 87 MET A C 1
ATOM 703 O O . MET A 1 87 ? -9.053 5.624 23.016 1.00 88.62 87 MET A O 1
ATOM 707 N N . ASP A 1 88 ? -8.677 3.459 23.489 1.00 89.94 88 ASP A N 1
ATOM 708 C CA . ASP A 1 88 ? -7.513 3.654 24.363 1.00 89.94 88 ASP A CA 1
ATOM 709 C C . ASP A 1 88 ? -6.183 3.776 23.586 1.00 89.94 88 ASP A C 1
ATOM 711 O O . ASP A 1 88 ? -5.104 3.680 24.166 1.00 89.94 88 ASP A O 1
ATOM 715 N N . ASN A 1 89 ? -6.241 3.978 22.264 1.00 88.38 89 ASN A N 1
ATOM 716 C CA . ASN A 1 89 ? -5.098 4.085 21.349 1.00 88.38 89 ASN A CA 1
ATOM 717 C C . ASN A 1 89 ? -4.207 2.828 21.271 1.00 88.38 89 ASN A C 1
ATOM 719 O O . ASN A 1 89 ? -3.030 2.918 20.914 1.00 88.38 89 ASN A O 1
ATOM 723 N N . ILE A 1 90 ? -4.748 1.642 21.562 1.00 90.50 90 ILE A N 1
ATOM 724 C CA . ILE A 1 90 ? -4.018 0.379 21.389 1.00 90.50 90 ILE A CA 1
ATOM 725 C C . ILE A 1 90 ? -4.072 -0.024 19.918 1.00 90.50 90 ILE A C 1
ATOM 727 O O . ILE A 1 90 ? -5.155 -0.126 19.345 1.00 90.50 90 ILE A O 1
ATOM 731 N N . LEU A 1 91 ? -2.912 -0.290 19.314 1.00 91.44 91 LEU A N 1
ATOM 732 C CA . LEU A 1 91 ? -2.815 -0.736 17.926 1.00 91.44 91 LEU A CA 1
ATOM 733 C C . LEU A 1 91 ? -3.445 -2.117 17.731 1.00 91.44 91 LEU A C 1
ATOM 735 O O . LEU A 1 91 ? -2.956 -3.103 18.276 1.00 91.44 91 LEU A O 1
ATOM 739 N N . LEU A 1 92 ? -4.479 -2.183 16.892 1.00 90.94 92 LEU A N 1
ATOM 740 C CA . LEU A 1 92 ? -5.135 -3.432 16.499 1.00 90.94 92 LEU A CA 1
ATOM 741 C C . LEU A 1 92 ? -4.644 -3.906 15.133 1.00 90.94 92 LEU A C 1
ATOM 743 O O . LEU A 1 92 ? -4.308 -5.074 14.947 1.00 90.94 92 LEU A O 1
ATOM 747 N N . LYS A 1 93 ? -4.593 -2.990 14.159 1.00 91.19 93 LYS A N 1
ATOM 748 C CA . LYS A 1 93 ? -4.228 -3.316 12.780 1.00 91.19 93 LYS A CA 1
ATOM 749 C C . LYS A 1 93 ? -3.603 -2.121 12.079 1.00 91.19 93 LYS A C 1
ATOM 751 O O . LYS A 1 93 ? -4.033 -0.993 12.270 1.00 91.19 93 LYS A O 1
ATOM 756 N N . SER A 1 94 ? -2.623 -2.380 11.224 1.00 92.38 94 SER A N 1
ATOM 757 C CA . SER A 1 94 ? -2.061 -1.389 10.309 1.00 92.38 94 SER A CA 1
ATOM 758 C C . SER A 1 94 ? -1.918 -2.021 8.930 1.00 92.38 94 SER A C 1
ATOM 760 O O . SER A 1 94 ? -1.441 -3.156 8.804 1.00 92.38 94 SER A O 1
ATOM 762 N N . VAL A 1 95 ? -2.404 -1.312 7.914 1.00 93.38 95 VAL A N 1
ATOM 763 C CA . VAL A 1 95 ? -2.398 -1.735 6.514 1.00 93.38 95 VAL A CA 1
ATOM 764 C C . VAL A 1 95 ? -1.951 -0.565 5.657 1.00 93.38 95 VAL A C 1
ATOM 766 O O . VAL A 1 95 ? -2.516 0.520 5.743 1.00 93.38 95 VAL A O 1
ATOM 769 N N . TYR A 1 96 ? -0.971 -0.804 4.794 1.00 92.25 96 TYR A N 1
ATOM 770 C CA . TYR A 1 96 ? -0.560 0.163 3.788 1.00 92.25 96 TYR A CA 1
ATOM 771 C C . TYR A 1 96 ? -1.386 -0.032 2.507 1.00 92.25 96 TYR A C 1
ATOM 773 O O . TYR A 1 96 ? -1.330 -1.099 1.891 1.00 92.25 96 TYR A O 1
ATOM 781 N N . LEU A 1 97 ? -2.163 0.972 2.111 1.00 91.62 97 LEU A N 1
ATOM 782 C CA . LEU A 1 97 ? -2.909 0.989 0.858 1.00 91.62 97 LEU A CA 1
ATOM 783 C C . LEU A 1 97 ? -1.989 1.464 -0.271 1.00 91.62 97 LEU A C 1
ATOM 785 O O . LEU A 1 97 ? -1.443 2.565 -0.207 1.00 91.62 97 LEU A O 1
ATOM 789 N N . LEU A 1 98 ? -1.816 0.628 -1.293 1.00 90.38 98 LEU A N 1
ATOM 790 C CA . LEU A 1 98 ? -1.127 0.972 -2.533 1.00 90.38 98 LEU A CA 1
ATOM 791 C C . LEU A 1 98 ? -2.155 1.091 -3.650 1.00 90.38 98 LEU A C 1
ATOM 793 O O . LEU A 1 98 ? -2.891 0.137 -3.897 1.00 90.38 98 LEU A O 1
ATOM 797 N N . ILE A 1 99 ? -2.161 2.224 -4.342 1.00 88.25 99 ILE A N 1
ATOM 798 C CA . ILE A 1 99 ? -2.979 2.419 -5.537 1.00 88.25 99 ILE A CA 1
ATOM 799 C C . ILE A 1 99 ? -2.120 2.041 -6.738 1.00 88.25 99 ILE A C 1
ATOM 801 O O . ILE A 1 99 ? -0.995 2.515 -6.898 1.00 88.25 99 ILE A O 1
ATOM 805 N N . LYS A 1 100 ? -2.616 1.102 -7.535 1.00 86.56 100 LYS A N 1
ATOM 806 C CA . LYS A 1 100 ? -1.975 0.651 -8.760 1.00 86.56 100 LYS A CA 1
ATOM 807 C C . LYS A 1 100 ? -2.404 1.577 -9.888 1.00 86.56 100 LYS A C 1
ATOM 809 O O . LYS A 1 100 ? -3.555 1.538 -10.312 1.00 86.56 100 LYS A O 1
ATOM 814 N N . GLU A 1 101 ? -1.446 2.329 -10.405 1.00 78.25 101 GLU A N 1
ATOM 815 C CA . GLU A 1 101 ? -1.605 3.041 -11.667 1.00 78.25 101 GLU A CA 1
ATOM 816 C C . GLU A 1 101 ? -1.660 2.045 -12.831 1.00 78.25 101 GLU A C 1
ATOM 818 O O . GLU A 1 101 ? -0.924 1.051 -12.872 1.00 78.25 101 GLU A O 1
ATOM 823 N N . ASN A 1 102 ? -2.535 2.324 -13.795 1.00 72.25 102 ASN A N 1
ATOM 824 C CA . ASN A 1 102 ? -2.718 1.503 -14.993 1.00 72.25 102 ASN A CA 1
ATOM 825 C C . ASN A 1 102 ? -1.758 1.883 -16.135 1.00 72.25 102 ASN A C 1
ATOM 827 O O . ASN A 1 102 ? -2.030 1.593 -17.299 1.00 72.25 102 ASN A O 1
ATOM 831 N N . GLU A 1 103 ? -0.629 2.519 -15.822 1.00 73.38 103 GLU A N 1
ATOM 832 C CA . GLU A 1 103 ? 0.348 2.911 -16.832 1.00 73.38 103 GLU A CA 1
ATOM 833 C C . GLU A 1 103 ? 1.282 1.763 -17.240 1.00 73.38 103 GLU A C 1
ATOM 835 O O . GLU A 1 103 ? 1.822 1.013 -16.419 1.00 73.38 103 GLU A O 1
ATOM 840 N N . ASP A 1 104 ? 1.536 1.671 -18.546 1.00 70.50 104 ASP A N 1
ATOM 841 C CA . ASP A 1 104 ? 2.508 0.742 -19.108 1.00 70.50 104 ASP A CA 1
ATOM 842 C C . ASP A 1 104 ? 3.939 1.184 -18.764 1.00 70.50 104 ASP A C 1
ATOM 844 O O . ASP A 1 104 ? 4.577 1.983 -19.462 1.00 70.50 104 ASP A O 1
ATOM 848 N N . LEU A 1 105 ? 4.485 0.610 -17.692 1.00 76.12 105 LEU A N 1
ATOM 849 C CA . LEU A 1 105 ? 5.881 0.810 -17.323 1.00 76.12 105 LEU A CA 1
ATOM 850 C C . LEU A 1 105 ? 6.815 0.195 -18.371 1.00 76.12 105 LEU A C 1
ATOM 852 O O . LEU A 1 105 ? 6.823 -1.013 -18.623 1.00 76.12 105 LEU A O 1
ATOM 856 N N . LYS A 1 106 ? 7.693 1.026 -18.939 1.00 80.50 106 LYS A N 1
ATOM 857 C CA . LYS A 1 106 ? 8.746 0.556 -19.845 1.00 80.50 106 LYS A CA 1
ATOM 858 C C . LYS A 1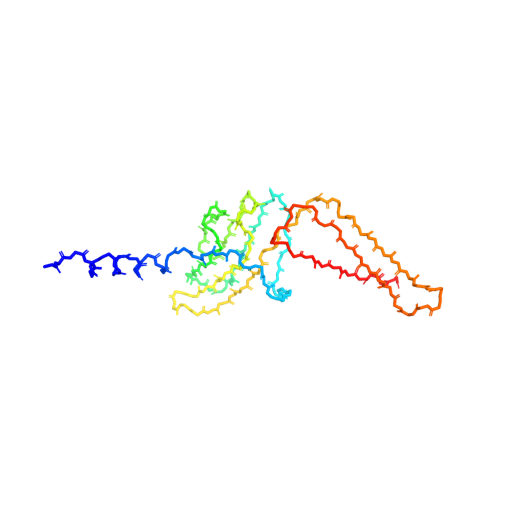 106 ? 9.929 0.027 -19.044 1.00 80.50 106 LYS A C 1
ATOM 860 O O . LYS A 1 106 ? 10.731 0.797 -18.509 1.00 80.50 106 LYS A O 1
ATOM 865 N N . ILE A 1 107 ? 10.048 -1.297 -19.012 1.00 84.12 107 ILE A N 1
ATOM 866 C CA . ILE A 1 107 ? 11.155 -2.017 -18.379 1.00 84.12 107 ILE A CA 1
ATOM 867 C C . ILE A 1 107 ? 12.149 -2.448 -19.459 1.00 84.12 107 ILE A C 1
ATOM 869 O O . ILE A 1 107 ? 11.784 -3.104 -20.432 1.00 84.12 107 ILE A O 1
ATOM 873 N N . SER A 1 108 ? 13.416 -2.080 -19.291 1.00 87.62 108 SER A N 1
ATOM 874 C CA . SER A 1 108 ? 14.525 -2.525 -20.139 1.00 87.62 108 SER A CA 1
ATOM 875 C C . SER A 1 108 ? 15.476 -3.372 -19.309 1.00 87.62 108 SER A C 1
ATOM 877 O O . SER A 1 108 ? 16.072 -2.866 -18.359 1.00 87.62 108 SER A O 1
ATOM 879 N N . CYS A 1 109 ? 15.617 -4.646 -19.668 1.00 89.25 109 CYS A N 1
ATOM 880 C CA . CYS A 1 109 ? 16.554 -5.559 -19.028 1.00 89.25 109 CYS A CA 1
ATOM 881 C C . CYS A 1 109 ? 17.645 -5.979 -20.013 1.00 89.25 109 CYS A C 1
ATOM 883 O O . CYS A 1 109 ? 17.358 -6.285 -21.170 1.00 89.25 109 CYS A O 1
ATOM 885 N N . SER A 1 110 ? 18.887 -6.012 -19.548 1.00 90.50 110 SER A N 1
ATOM 886 C CA . SER A 1 110 ? 20.053 -6.411 -20.325 1.00 90.50 110 SER A CA 1
ATOM 887 C C . SER A 1 110 ? 20.946 -7.346 -19.525 1.00 90.50 110 SER A C 1
ATOM 889 O O . SER A 1 110 ? 20.964 -7.340 -18.293 1.00 90.50 110 SER A O 1
ATOM 891 N N . MET A 1 111 ? 21.702 -8.153 -20.257 1.00 91.75 111 MET A N 1
ATOM 892 C CA . MET A 1 111 ? 22.674 -9.083 -19.712 1.00 91.75 111 MET A CA 1
ATOM 893 C C . MET A 1 111 ? 23.969 -8.913 -20.497 1.00 91.75 111 MET A C 1
ATOM 895 O O . MET A 1 111 ? 23.941 -8.900 -21.726 1.00 91.75 111 MET A O 1
ATOM 899 N N . ASP A 1 112 ? 25.091 -8.769 -19.798 1.00 89.88 112 ASP A N 1
ATOM 900 C CA . ASP A 1 112 ? 26.358 -8.384 -20.436 1.00 89.88 112 ASP A CA 1
ATOM 901 C C . ASP A 1 112 ? 26.946 -9.491 -21.330 1.00 89.88 112 ASP A C 1
ATOM 903 O O . ASP A 1 112 ? 27.759 -9.231 -22.212 1.00 89.88 112 ASP A O 1
ATOM 907 N N . SER A 1 113 ? 26.542 -10.747 -21.118 1.00 91.62 113 SER A N 1
ATOM 908 C CA . SER A 1 113 ? 26.920 -11.901 -21.944 1.00 91.62 113 SER A CA 1
ATOM 909 C C . SER A 1 113 ? 25.966 -13.072 -21.712 1.00 91.62 113 SER A C 1
ATOM 911 O O . SER A 1 113 ? 25.329 -13.135 -20.666 1.00 91.62 113 SER A O 1
ATOM 913 N N . TYR A 1 114 ? 25.918 -14.047 -22.627 1.00 84.12 114 TYR A N 1
ATOM 914 C CA . TYR A 1 114 ? 25.084 -15.258 -22.498 1.00 84.12 114 TYR A CA 1
ATOM 915 C C . TYR A 1 114 ? 25.383 -16.115 -21.257 1.00 84.12 114 TYR A C 1
ATOM 917 O O . TYR A 1 114 ? 24.535 -16.896 -20.838 1.00 84.12 114 TYR A O 1
ATOM 925 N N . SER A 1 115 ? 26.577 -15.980 -20.680 1.00 89.81 115 SER A N 1
ATOM 926 C CA . SER A 1 115 ? 27.013 -16.701 -19.481 1.00 89.81 115 SER A CA 1
ATOM 927 C C . SER A 1 115 ? 26.911 -15.875 -18.198 1.00 89.81 115 SER A C 1
ATOM 929 O O . SER A 1 115 ? 27.302 -16.362 -17.139 1.00 89.81 115 SER A O 1
ATOM 931 N N . SER A 1 116 ? 26.452 -14.621 -18.269 1.00 87.31 116 SER A N 1
ATOM 932 C CA . SER A 1 116 ? 26.341 -13.782 -17.076 1.00 87.31 116 SER A CA 1
ATOM 933 C C . SER A 1 116 ? 25.255 -14.324 -16.140 1.00 87.31 116 SER A C 1
ATOM 935 O O . SER A 1 116 ? 24.142 -14.594 -16.593 1.00 87.31 116 SER A O 1
ATOM 937 N N . PRO A 1 117 ? 25.529 -14.440 -14.830 1.00 87.94 117 PRO A N 1
ATOM 938 C CA . PRO A 1 117 ? 24.505 -14.777 -13.847 1.00 87.94 117 PRO A CA 1
ATOM 939 C C . PRO A 1 117 ? 23.656 -13.559 -13.441 1.00 87.94 117 PRO A C 1
ATOM 941 O O . PRO A 1 117 ? 22.721 -13.706 -12.656 1.00 87.94 117 PRO A O 1
ATOM 944 N N . VAL A 1 118 ? 23.990 -12.355 -13.926 1.00 88.38 118 VAL A N 1
ATOM 945 C CA . VAL A 1 118 ? 23.357 -11.092 -13.523 1.00 88.38 118 VAL A CA 1
ATOM 946 C C . VAL A 1 118 ? 22.525 -10.521 -14.666 1.00 88.38 118 VAL A C 1
ATOM 948 O O . VAL A 1 118 ? 23.053 -10.233 -15.740 1.00 88.38 118 VAL A O 1
ATOM 951 N N . LEU A 1 119 ? 21.234 -10.308 -14.398 1.00 87.31 119 LEU A N 1
ATOM 952 C CA . LEU A 1 119 ? 20.314 -9.555 -15.248 1.00 87.31 119 LEU A CA 1
ATOM 953 C C . LEU A 1 119 ? 20.140 -8.145 -14.671 1.00 87.31 119 LEU A C 1
ATOM 955 O O . LEU A 1 119 ? 19.624 -7.986 -13.564 1.00 87.31 119 LEU A O 1
ATOM 959 N N . SER A 1 120 ? 20.538 -7.128 -15.427 1.00 89.88 120 SER A N 1
ATOM 960 C CA . SER A 1 120 ? 20.388 -5.723 -15.047 1.00 89.88 120 SER A CA 1
ATOM 961 C C . SER A 1 120 ? 19.100 -5.172 -15.645 1.00 89.88 120 SER A C 1
ATOM 963 O O . SER A 1 120 ? 18.937 -5.191 -16.860 1.00 89.88 120 SER A O 1
ATOM 965 N N . CYS A 1 121 ? 18.184 -4.671 -14.817 1.00 87.62 121 CYS A N 1
ATOM 966 C CA . CYS A 1 121 ? 16.925 -4.079 -15.271 1.00 87.62 121 CYS A CA 1
ATOM 967 C C . CYS A 1 121 ? 16.837 -2.607 -14.874 1.00 87.62 121 CYS A C 1
ATOM 969 O O . CYS A 1 121 ? 17.207 -2.220 -13.769 1.00 87.62 121 CYS A O 1
ATOM 971 N N . SER A 1 122 ? 16.299 -1.797 -15.777 1.00 87.25 122 SER A N 1
ATOM 972 C CA . SER A 1 122 ? 15.995 -0.387 -15.565 1.00 87.25 122 SER A CA 1
ATOM 973 C C . SER A 1 122 ? 14.540 -0.119 -15.930 1.00 87.25 122 SER A C 1
ATOM 975 O O . SER A 1 122 ? 13.985 -0.750 -16.831 1.00 87.25 122 SER A O 1
ATOM 977 N N . VAL A 1 123 ? 13.918 0.812 -15.215 1.00 83.94 123 VAL A N 1
ATOM 978 C CA . VAL A 1 123 ? 12.549 1.261 -15.464 1.00 83.94 123 VAL A CA 1
ATOM 979 C C . VAL A 1 123 ? 12.568 2.770 -15.644 1.00 83.94 123 VAL A C 1
ATOM 981 O O . VAL A 1 123 ? 13.266 3.479 -14.918 1.00 83.94 123 VAL A O 1
ATOM 984 N N . ARG A 1 124 ? 11.825 3.264 -16.631 1.00 80.56 124 ARG A N 1
ATOM 985 C CA . ARG A 1 124 ? 11.527 4.692 -16.745 1.00 80.56 124 ARG A CA 1
ATOM 986 C C . ARG A 1 124 ? 10.099 4.904 -16.273 1.00 80.56 124 ARG A C 1
ATOM 988 O O . ARG A 1 124 ? 9.184 4.394 -16.911 1.00 80.56 124 ARG A O 1
ATOM 995 N N . VAL A 1 125 ? 9.946 5.637 -15.175 1.00 75.31 125 VAL A N 1
ATOM 996 C CA . VAL A 1 125 ? 8.647 6.040 -14.628 1.00 75.31 125 VAL A CA 1
ATOM 997 C C . VAL A 1 125 ? 8.460 7.518 -14.975 1.00 75.31 125 VAL A C 1
ATOM 999 O O . VAL A 1 125 ? 9.144 8.360 -14.387 1.00 75.31 125 VAL A O 1
ATOM 1002 N N . PRO A 1 126 ? 7.669 7.856 -16.006 1.00 66.62 126 PRO A N 1
ATOM 1003 C CA . PRO A 1 126 ? 7.360 9.249 -16.291 1.00 66.62 126 PRO A CA 1
ATOM 1004 C C . PRO A 1 126 ? 6.504 9.824 -15.147 1.00 66.62 126 PRO A C 1
ATOM 1006 O O . PRO A 1 126 ? 5.666 9.133 -14.593 1.00 66.62 126 PRO A O 1
ATOM 1009 N N . PHE A 1 127 ? 6.751 11.081 -14.770 1.00 66.31 127 PHE A N 1
ATOM 1010 C CA . PHE A 1 127 ? 5.893 11.874 -13.870 1.00 66.31 127 PHE A CA 1
ATOM 1011 C C . PHE A 1 127 ? 5.640 11.360 -12.446 1.00 66.31 127 PHE A C 1
ATOM 1013 O O . PHE A 1 127 ? 4.662 11.784 -11.841 1.00 66.31 127 PHE A O 1
ATOM 1020 N N . CYS A 1 128 ? 6.537 10.564 -11.855 1.00 65.81 128 CYS A N 1
ATOM 1021 C CA . CYS A 1 128 ? 6.356 10.165 -10.461 1.00 65.81 128 CYS A CA 1
ATOM 1022 C C . CYS A 1 128 ? 7.478 10.612 -9.519 1.00 65.81 128 CYS A C 1
ATOM 1024 O O . CYS A 1 128 ? 8.607 10.127 -9.612 1.00 65.81 128 CYS A O 1
ATOM 1026 N N . SER A 1 129 ? 7.154 11.526 -8.595 1.00 61.94 129 SER A N 1
ATOM 1027 C CA . SER A 1 129 ? 8.030 11.919 -7.481 1.00 61.94 129 SER A CA 1
ATOM 1028 C C . SER A 1 129 ? 7.982 10.923 -6.322 1.00 61.94 129 SER A C 1
ATOM 1030 O O . SER A 1 129 ? 9.008 10.698 -5.687 1.00 61.94 129 SER A O 1
ATOM 1032 N N . ASP A 1 130 ? 6.828 10.282 -6.100 1.00 69.62 130 ASP A N 1
ATOM 1033 C CA . ASP A 1 130 ? 6.525 9.521 -4.881 1.00 69.62 130 ASP A CA 1
ATOM 1034 C C . ASP A 1 130 ? 5.956 8.113 -5.168 1.00 69.62 130 ASP A C 1
ATOM 1036 O O . ASP A 1 130 ? 5.034 7.639 -4.506 1.00 69.62 130 ASP A O 1
ATOM 1040 N N . CYS A 1 131 ? 6.518 7.412 -6.159 1.00 74.38 131 CYS A N 1
ATOM 1041 C CA . CYS A 1 131 ? 6.085 6.058 -6.525 1.00 74.38 131 CYS A CA 1
ATOM 1042 C C . CYS A 1 131 ? 6.893 4.966 -5.836 1.00 74.38 131 CYS A C 1
ATOM 1044 O O . CYS A 1 131 ? 8.122 5.005 -5.750 1.00 74.38 131 CYS A O 1
ATOM 1046 N N . LEU A 1 132 ? 6.192 3.890 -5.489 1.00 78.69 132 LEU A N 1
ATOM 1047 C CA . LEU A 1 132 ? 6.800 2.622 -5.119 1.00 78.69 132 LEU A CA 1
ATOM 1048 C C . LEU A 1 132 ? 6.853 1.691 -6.329 1.00 78.69 132 LEU A C 1
ATOM 1050 O O . LEU A 1 132 ? 5.829 1.198 -6.795 1.00 78.69 132 LEU A O 1
ATOM 1054 N N . VAL A 1 133 ? 8.063 1.372 -6.793 1.00 78.62 133 VAL A N 1
ATOM 1055 C CA . VAL A 1 133 ? 8.261 0.372 -7.849 1.00 78.62 133 VAL A CA 1
ATOM 1056 C C . VAL A 1 133 ? 8.738 -0.942 -7.247 1.00 78.62 133 VAL A C 1
ATOM 1058 O O . VAL A 1 133 ? 9.752 -0.994 -6.550 1.00 78.62 133 VAL A O 1
ATOM 1061 N N . ARG A 1 134 ? 8.044 -2.038 -7.571 1.00 79.31 134 ARG A N 1
ATOM 1062 C CA . ARG A 1 134 ? 8.479 -3.395 -7.225 1.00 79.31 134 ARG A CA 1
ATOM 1063 C C . ARG A 1 134 ? 8.535 -4.286 -8.450 1.00 79.31 134 ARG A C 1
ATOM 1065 O O . ARG A 1 134 ? 7.513 -4.639 -9.027 1.00 79.31 134 ARG A O 1
ATOM 1072 N N . ALA A 1 135 ? 9.742 -4.732 -8.774 1.00 77.25 135 ALA A N 1
ATOM 1073 C CA . ALA A 1 135 ? 9.961 -5.802 -9.733 1.00 77.25 135 ALA A CA 1
ATOM 1074 C C . ALA A 1 135 ? 10.019 -7.153 -9.006 1.00 77.25 135 ALA A C 1
ATOM 1076 O O . ALA A 1 135 ? 10.650 -7.287 -7.955 1.00 77.25 135 ALA A O 1
ATOM 1077 N N . LYS A 1 136 ? 9.373 -8.174 -9.573 1.00 76.50 136 LYS A N 1
ATOM 1078 C CA . LYS A 1 136 ? 9.486 -9.560 -9.109 1.00 76.50 136 LYS A CA 1
ATOM 1079 C C . LYS A 1 136 ? 9.834 -10.449 -10.292 1.00 76.50 136 LYS A C 1
ATOM 1081 O O . LYS A 1 136 ? 9.043 -10.578 -11.222 1.00 76.50 136 LYS A O 1
ATOM 1086 N N . ALA A 1 137 ? 10.997 -11.092 -10.233 1.00 76.44 137 ALA A N 1
ATOM 1087 C CA . ALA A 1 137 ? 11.331 -12.151 -11.172 1.00 76.44 137 ALA A CA 1
ATOM 1088 C C . ALA A 1 137 ? 10.408 -13.353 -10.922 1.00 76.44 137 ALA A C 1
ATOM 1090 O O . ALA A 1 137 ? 10.242 -13.797 -9.782 1.00 76.44 137 ALA A O 1
ATOM 1091 N N . LYS A 1 138 ? 9.789 -13.870 -11.983 1.00 76.12 138 LYS A N 1
ATOM 1092 C CA . LYS A 1 138 ? 8.986 -15.091 -11.933 1.00 76.12 138 LYS A CA 1
ATOM 1093 C C . LYS A 1 138 ? 9.768 -16.192 -12.636 1.00 76.12 138 LYS A C 1
ATOM 1095 O O . LYS A 1 138 ? 9.952 -16.135 -13.848 1.00 76.12 138 LYS A O 1
ATOM 1100 N N . THR A 1 139 ? 10.244 -17.171 -11.878 1.00 74.75 139 THR A N 1
ATOM 1101 C CA . THR A 1 139 ? 10.767 -18.414 -12.451 1.00 74.75 139 THR A CA 1
ATOM 1102 C C . THR A 1 139 ? 9.585 -19.261 -12.925 1.00 74.75 139 THR A C 1
ATOM 1104 O O . THR A 1 139 ? 8.538 -19.268 -12.270 1.00 74.75 139 THR A O 1
ATOM 1107 N N . ARG A 1 140 ? 9.720 -19.894 -14.094 1.00 58.56 140 ARG A N 1
ATOM 1108 C CA . ARG A 1 140 ? 8.754 -20.891 -14.577 1.00 58.56 140 ARG A CA 1
ATOM 1109 C C . ARG A 1 140 ? 8.834 -22.168 -13.755 1.00 58.56 140 ARG A C 1
ATOM 1111 O O . ARG A 1 140 ? 9.951 -22.476 -13.288 1.00 58.56 140 ARG A O 1
#

Solvent-accessible surface area (backbone atoms only — not comparable to full-atom values): 9152 Å² total; per-residue (Å²): 144,87,74,70,72,66,59,58,58,59,61,65,70,63,70,85,78,80,73,90,63,87,67,68,69,96,57,86,71,89,48,60,49,81,41,54,58,66,39,73,50,73,50,68,61,50,98,86,57,79,70,41,41,77,46,63,67,46,75,91,34,56,51,80,49,70,51,37,38,40,31,44,71,35,47,91,65,55,48,37,58,38,34,29,21,38,80,86,68,46,83,75,38,65,38,31,41,40,67,45,76,92,69,86,72,54,70,50,72,50,57,95,44,98,82,54,93,57,78,50,71,49,72,60,74,82,93,63,94,75,73,87,86,81,89,77,90,78,83,132

Organism: Pelobates cultripes (NCBI:txid61616)

Radius of gyration: 21.6 Å; Cα contacts (8 Å, |Δi|>4): 197; chains: 1; bounding box: 46×71×47 Å

Mean predicted aligned error: 11.84 Å

pLDDT: mean 77.05, std 17.06, range [35.69, 93.38]